Protein AF-A0A7J7ZKB4-F1 (afdb_monomer_lite)

Sequence (111 aa):
MAVAPGWLAAQACQRVLKRAFSLHKAHSIKDMENTFQLVKNIIPPLTSKKHKGQAGRIGIVGGCQEYTGAPYFAAISALKVGADLSHVFCTREAAPVIKSYSPELIVHPVL

Organism: Pipistrellus kuhlii (NCBI:txid59472)

Secondary structure (DSSP, 8-state):
-----THHHHHHHHHHHHHHHTT-----HHHHHHHHHHHHHHSPPP-TT--TTSS-EEEEE---SS--HHHHHHHHHHHHHT-SEEEEEE-TTHHHHHHHH-TTSEEEE--

Foldseek 3Di:
DDDDDPPPVVVVVVVVVCVVVVPPPPDDPVNVVVVVVVVVVVQDDDDPPDDQCPRAAEEFEEDDLVRLVVSLVVQVVCVVVPHRAGEYEYAPNSQVVSCVVDVRHHYDRDD

InterPro domains:
  IPR000631 ATP/ADP-dependent (S)-NAD(P)H-hydrate dehydratase [PF01256] (59-110)
  IPR000631 ATP/ADP-dependent (S)-NAD(P)H-hydrate dehydratase [PS51383] (35-111)
  IPR029056 Ribokinase-like [G3DSA:3.40.1190.20] (32-111)
  IPR029056 Ribokinase-like [SSF53613] (32-110)

pLDDT: mean 80.06, std 19.35, range [32.78, 96.31]

Structure (mmCIF, N/CA/C/O backbone):
data_AF-A0A7J7ZKB4-F1
#
_entry.id   AF-A0A7J7ZKB4-F1
#
loop_
_atom_site.group_PDB
_atom_site.id
_atom_site.type_symbol
_atom_site.label_atom_id
_atom_site.label_alt_id
_atom_site.label_comp_id
_atom_site.label_asym_id
_atom_site.label_entity_id
_atom_site.label_seq_id
_atom_site.pdbx_PDB_ins_code
_atom_site.Cartn_x
_atom_site.Cartn_y
_atom_site.Cartn_z
_atom_site.occupancy
_atom_site.B_iso_or_equiv
_atom_site.auth_seq_id
_atom_site.auth_comp_id
_atom_site.auth_asym_id
_atom_site.auth_atom_id
_atom_site.pdbx_PDB_model_num
ATOM 1 N N . MET A 1 1 ? 10.221 -33.675 44.203 1.00 37.66 1 MET A N 1
ATOM 2 C CA . MET A 1 1 ? 10.836 -34.325 43.026 1.00 37.66 1 MET A CA 1
ATOM 3 C C . MET A 1 1 ? 9.728 -34.847 42.124 1.00 37.66 1 MET A C 1
ATOM 5 O O . MET A 1 1 ? 9.192 -35.908 42.397 1.00 37.66 1 MET A O 1
ATOM 9 N N . ALA A 1 2 ? 9.338 -34.075 41.111 1.00 32.78 2 ALA A N 1
ATOM 10 C CA . ALA A 1 2 ? 8.485 -34.525 40.010 1.00 32.78 2 ALA A CA 1
ATOM 11 C C . ALA A 1 2 ? 8.668 -33.535 38.849 1.00 32.78 2 ALA A C 1
ATOM 13 O O . ALA A 1 2 ? 8.118 -32.440 38.880 1.00 32.78 2 ALA A O 1
ATOM 14 N N . VAL A 1 3 ? 9.496 -33.888 37.863 1.00 38.91 3 VAL A N 1
ATOM 15 C CA . VAL A 1 3 ? 9.607 -33.150 36.596 1.00 38.91 3 VAL A CA 1
ATOM 16 C C . VAL A 1 3 ? 9.138 -34.105 35.503 1.00 38.91 3 VAL A C 1
ATOM 18 O O . VAL A 1 3 ? 9.832 -35.058 35.162 1.00 38.91 3 VAL A O 1
ATOM 21 N N . ALA A 1 4 ? 7.914 -33.882 35.027 1.00 48.12 4 ALA A N 1
ATOM 22 C CA . ALA A 1 4 ? 7.291 -34.568 33.894 1.00 48.12 4 ALA A CA 1
ATOM 23 C C . ALA A 1 4 ? 7.376 -33.662 32.630 1.00 48.12 4 ALA A C 1
ATOM 25 O O . ALA A 1 4 ? 7.913 -32.557 32.708 1.00 48.12 4 ALA A O 1
ATOM 26 N N . PRO A 1 5 ? 6.957 -34.097 31.429 1.00 49.56 5 PRO A N 1
ATOM 27 C CA . PRO A 1 5 ? 7.867 -34.492 30.360 1.00 49.56 5 PRO A CA 1
ATOM 28 C C . PRO A 1 5 ? 7.753 -33.560 29.135 1.00 49.56 5 PRO A C 1
ATOM 30 O O . PRO A 1 5 ? 6.830 -33.672 28.334 1.00 49.56 5 PRO A O 1
ATOM 33 N N . GLY A 1 6 ? 8.723 -32.661 28.944 1.00 45.50 6 GLY A N 1
ATOM 34 C CA . GLY A 1 6 ? 8.738 -31.685 27.837 1.00 45.50 6 GLY A CA 1
ATOM 35 C C . GLY A 1 6 ? 9.209 -32.205 26.466 1.00 45.50 6 GLY A C 1
ATOM 36 O O . GLY A 1 6 ? 9.326 -31.425 25.526 1.00 45.50 6 GLY A O 1
ATOM 37 N N . TRP A 1 7 ? 9.504 -33.501 26.320 1.00 44.38 7 TRP A N 1
ATOM 38 C CA . TRP A 1 7 ? 10.255 -34.019 25.161 1.00 44.38 7 TRP A CA 1
ATOM 39 C C . TRP A 1 7 ? 9.399 -34.506 23.977 1.00 44.38 7 TRP A C 1
ATOM 41 O O . TRP A 1 7 ? 9.919 -34.638 22.871 1.00 44.38 7 TRP A O 1
ATOM 51 N N . LEU A 1 8 ? 8.087 -34.713 24.151 1.00 46.22 8 LEU A N 1
ATOM 52 C CA . LEU A 1 8 ? 7.203 -35.188 23.069 1.00 46.22 8 LEU A CA 1
ATOM 53 C C . LEU A 1 8 ? 6.701 -34.061 22.144 1.00 46.22 8 LEU A C 1
ATOM 55 O O . LEU A 1 8 ? 6.550 -34.274 20.941 1.00 46.22 8 LEU A O 1
ATOM 59 N N . ALA A 1 9 ? 6.516 -32.840 22.657 1.00 48.91 9 ALA A N 1
ATOM 60 C CA . ALA A 1 9 ? 6.073 -31.699 21.846 1.00 48.91 9 ALA A CA 1
ATOM 61 C C . ALA A 1 9 ? 7.158 -31.208 20.862 1.00 48.91 9 ALA A C 1
ATOM 63 O O . ALA A 1 9 ? 6.851 -30.753 19.757 1.00 48.91 9 ALA A O 1
ATOM 64 N N . ALA A 1 10 ? 8.437 -31.370 21.216 1.00 50.28 10 ALA A N 1
ATOM 65 C CA . ALA A 1 10 ? 9.563 -30.970 20.371 1.00 50.28 10 ALA A CA 1
ATOM 66 C C . ALA A 1 10 ? 9.686 -31.826 19.092 1.00 50.28 10 ALA A C 1
ATOM 68 O O . ALA A 1 10 ? 10.043 -31.315 18.027 1.00 50.28 10 ALA A O 1
ATOM 69 N N . GLN A 1 11 ? 9.329 -33.114 19.159 1.00 50.81 11 GLN A N 1
ATOM 70 C CA . GLN A 1 11 ? 9.404 -34.028 18.012 1.00 50.81 11 GLN A CA 1
ATOM 71 C C . GLN A 1 11 ? 8.299 -33.793 16.969 1.00 50.81 11 GLN A C 1
ATOM 73 O O . GLN A 1 11 ? 8.539 -33.977 15.772 1.00 50.81 11 GLN A O 1
ATOM 78 N N . ALA A 1 12 ? 7.111 -33.340 17.385 1.00 49.62 12 ALA A N 1
ATOM 79 C CA . ALA A 1 12 ? 6.042 -32.962 16.457 1.00 49.62 12 ALA A CA 1
ATOM 80 C C . ALA A 1 12 ? 6.403 -31.688 15.669 1.00 49.62 12 ALA A C 1
ATOM 82 O O . ALA A 1 12 ? 6.215 -31.635 14.451 1.00 49.62 12 ALA A O 1
ATOM 83 N N . CYS A 1 13 ? 7.024 -30.708 16.339 1.00 45.44 13 CYS A N 1
ATOM 84 C CA . CYS A 1 13 ? 7.497 -29.469 15.718 1.00 45.44 13 CYS A CA 1
ATOM 85 C C . CYS A 1 13 ? 8.549 -29.738 14.627 1.00 45.44 13 CYS A C 1
ATOM 87 O O . CYS A 1 13 ? 8.441 -29.219 13.516 1.00 45.44 13 CYS A O 1
ATOM 89 N N . GLN A 1 14 ? 9.499 -30.650 14.871 1.00 47.62 14 GLN A N 1
ATOM 90 C CA . GLN A 1 14 ? 10.517 -31.012 13.874 1.00 47.62 14 GLN A CA 1
ATOM 91 C C . GLN A 1 14 ? 9.937 -31.617 12.585 1.00 47.62 14 GLN A C 1
ATOM 93 O O . GLN A 1 14 ? 10.512 -31.433 11.511 1.00 47.62 14 GLN A O 1
ATOM 98 N N . ARG A 1 15 ? 8.805 -32.331 12.651 1.00 44.97 15 ARG A N 1
ATOM 99 C CA . ARG A 1 15 ? 8.201 -32.982 11.475 1.00 44.97 15 ARG A CA 1
ATOM 100 C C . ARG A 1 15 ? 7.451 -31.982 10.582 1.00 44.97 15 ARG A C 1
ATOM 102 O O . ARG A 1 15 ? 7.481 -32.122 9.360 1.00 44.97 15 ARG A O 1
ATOM 109 N N . VAL A 1 16 ? 6.853 -30.946 11.177 1.00 54.72 16 VAL A N 1
ATOM 110 C CA . VAL A 1 16 ? 6.232 -29.818 10.456 1.00 54.72 16 VAL A CA 1
ATOM 111 C C . VAL A 1 16 ? 7.302 -28.892 9.872 1.00 54.72 16 VAL A C 1
ATOM 113 O O . VAL A 1 16 ? 7.227 -28.544 8.693 1.00 54.72 16 VAL A O 1
ATOM 116 N N . LEU A 1 17 ? 8.357 -28.587 10.640 1.00 52.41 17 LEU A N 1
ATOM 117 C CA . LEU A 1 17 ? 9.467 -27.749 10.171 1.00 52.41 17 LEU A CA 1
ATOM 118 C C . LEU A 1 17 ? 10.187 -28.371 8.964 1.00 52.41 17 LEU A C 1
ATOM 120 O O . LEU A 1 17 ? 10.507 -27.674 8.004 1.00 52.41 17 LEU A O 1
ATOM 124 N N . LYS A 1 18 ? 10.389 -29.698 8.969 1.00 43.75 18 LYS A N 1
ATOM 125 C CA . LYS A 1 18 ? 11.002 -30.416 7.839 1.00 43.75 18 LYS A CA 1
ATOM 126 C C . LYS A 1 18 ? 10.136 -30.407 6.577 1.00 43.75 18 LYS A C 1
ATOM 128 O O . LYS A 1 18 ? 10.693 -30.383 5.486 1.00 43.75 18 LYS A O 1
ATOM 133 N N . ARG A 1 19 ? 8.800 -30.380 6.692 1.00 46.69 19 ARG A N 1
ATOM 134 C CA . ARG A 1 19 ? 7.910 -30.206 5.526 1.00 46.69 19 ARG A CA 1
ATOM 135 C C . ARG A 1 19 ? 7.980 -28.788 4.955 1.00 46.69 19 ARG A C 1
ATOM 137 O O . ARG A 1 19 ? 7.987 -28.654 3.738 1.00 46.69 19 ARG A O 1
ATOM 144 N N . ALA A 1 20 ? 8.105 -27.765 5.802 1.00 49.50 20 ALA A N 1
ATOM 145 C CA . ALA A 1 20 ? 8.299 -26.385 5.347 1.00 49.50 20 ALA A CA 1
ATOM 146 C C . ALA A 1 20 ? 9.668 -26.177 4.663 1.00 49.50 20 ALA A C 1
ATOM 148 O O . ALA A 1 20 ? 9.756 -25.474 3.662 1.00 49.50 20 ALA A O 1
ATOM 149 N N . PHE A 1 21 ? 10.725 -26.838 5.150 1.00 45.72 21 PHE A N 1
ATOM 150 C CA . PHE A 1 21 ? 12.082 -26.737 4.588 1.00 45.72 21 PHE A CA 1
ATOM 151 C C . PHE A 1 21 ? 12.390 -27.708 3.434 1.00 45.72 21 PHE A C 1
ATOM 153 O O . PHE A 1 21 ? 13.410 -27.544 2.765 1.00 45.72 21 PHE A O 1
ATOM 160 N N . SER A 1 22 ? 11.525 -28.689 3.144 1.00 44.06 22 SER A N 1
ATOM 161 C CA . SER A 1 22 ? 11.725 -29.655 2.044 1.00 44.06 22 SER A CA 1
ATOM 162 C C . SER A 1 22 ? 11.690 -29.021 0.641 1.00 44.06 22 SER A C 1
ATOM 164 O O . SER A 1 22 ? 11.918 -29.717 -0.347 1.00 44.06 22 SER A O 1
ATOM 166 N N . LEU A 1 23 ? 11.414 -27.719 0.541 1.00 48.47 23 LEU A N 1
ATOM 167 C CA . LEU A 1 23 ? 11.426 -26.946 -0.701 1.00 48.47 23 LEU A CA 1
ATOM 168 C C . LEU A 1 23 ? 12.789 -26.323 -1.042 1.00 48.47 23 LEU A C 1
ATOM 170 O O . LEU A 1 23 ? 12.926 -25.737 -2.112 1.00 48.47 23 LEU A O 1
ATOM 174 N N . HIS A 1 24 ? 13.817 -26.472 -0.200 1.00 48.84 24 HIS A N 1
ATOM 175 C CA . HIS A 1 24 ? 15.167 -26.032 -0.555 1.00 48.84 24 HIS A CA 1
ATOM 176 C C . HIS A 1 24 ? 15.867 -27.065 -1.452 1.00 48.84 24 HIS A C 1
ATOM 178 O O . HIS A 1 24 ? 16.808 -27.752 -1.057 1.00 48.84 24 HIS A O 1
ATOM 184 N N . LYS A 1 25 ? 15.434 -27.144 -2.715 1.00 54.72 25 LYS A N 1
ATOM 185 C CA . LYS A 1 25 ? 16.362 -27.518 -3.786 1.00 54.72 25 LYS A CA 1
ATOM 186 C C . LYS A 1 25 ? 17.377 -26.376 -3.852 1.00 54.72 25 LYS A C 1
ATOM 188 O O . LYS A 1 25 ? 16.977 -25.221 -3.983 1.00 54.72 25 LYS A O 1
ATOM 193 N N . ALA A 1 26 ? 18.666 -26.664 -3.681 1.00 55.69 26 ALA A N 1
ATOM 194 C CA . ALA A 1 26 ? 19.716 -25.665 -3.860 1.00 55.69 26 ALA A CA 1
ATOM 195 C C . ALA A 1 26 ? 19.635 -25.156 -5.307 1.00 55.69 26 ALA A C 1
ATOM 197 O O . ALA A 1 26 ? 20.044 -25.851 -6.236 1.00 55.69 26 ALA A O 1
ATOM 198 N N . HIS A 1 27 ? 18.994 -24.002 -5.502 1.00 58.91 27 HIS A N 1
ATOM 199 C CA . HIS A 1 27 ? 18.833 -23.387 -6.813 1.00 58.91 27 HIS A CA 1
ATOM 200 C C . HIS A 1 27 ? 20.226 -23.101 -7.375 1.00 58.91 27 HIS A C 1
ATOM 202 O O . HIS A 1 27 ? 21.058 -22.481 -6.707 1.00 58.91 27 HIS A O 1
ATOM 208 N N . SER A 1 28 ? 20.493 -23.597 -8.583 1.00 66.81 28 SER A N 1
ATOM 209 C CA . SER A 1 28 ? 21.762 -23.367 -9.263 1.00 66.81 28 SER A CA 1
ATOM 210 C C . SER A 1 28 ? 21.918 -21.866 -9.508 1.00 66.81 28 SER A C 1
ATOM 212 O O . SER A 1 28 ? 20.942 -21.190 -9.825 1.00 66.81 28 SER A O 1
ATOM 214 N N . ILE A 1 29 ? 23.134 -21.323 -9.401 1.00 68.25 29 ILE A N 1
ATOM 215 C CA . ILE A 1 29 ? 23.418 -19.889 -9.629 1.00 68.25 29 ILE A CA 1
ATOM 216 C C . ILE A 1 29 ? 22.856 -19.415 -10.987 1.00 68.25 29 ILE A C 1
ATOM 218 O O . ILE A 1 29 ? 22.371 -18.292 -11.107 1.00 68.25 29 ILE A O 1
ATOM 222 N N . LYS A 1 30 ? 22.828 -20.305 -11.991 1.00 72.38 30 LYS A N 1
ATOM 223 C CA . LYS A 1 30 ? 22.239 -20.046 -13.317 1.00 72.38 30 LYS A CA 1
ATOM 224 C C . LYS A 1 30 ? 20.723 -19.803 -13.275 1.00 72.38 30 LYS A C 1
ATOM 226 O O . LYS A 1 30 ? 20.218 -18.993 -14.046 1.00 72.38 30 LYS A O 1
ATOM 231 N N . ASP A 1 31 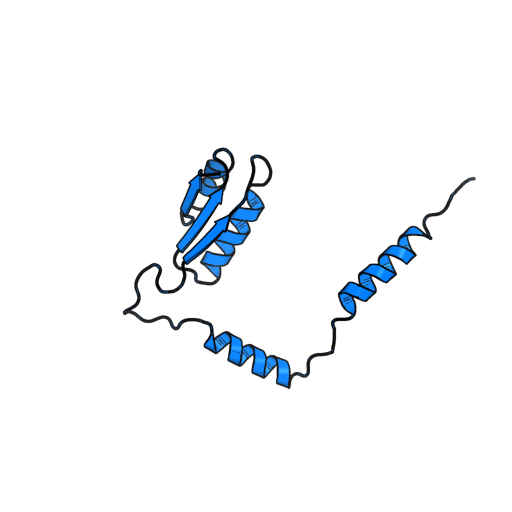? 20.004 -20.463 -12.370 1.00 76.38 31 ASP A N 1
ATOM 232 C CA . ASP A 1 31 ? 18.557 -20.286 -12.209 1.00 76.38 31 ASP A CA 1
ATOM 233 C C . ASP A 1 31 ? 18.234 -18.933 -11.563 1.00 76.38 31 ASP A C 1
ATOM 235 O O . ASP A 1 31 ? 17.233 -18.300 -11.907 1.00 76.38 31 ASP A O 1
ATOM 239 N N . MET A 1 32 ? 19.095 -18.461 -10.653 1.00 73.62 32 MET A N 1
ATOM 240 C CA . MET A 1 32 ? 18.956 -17.136 -10.041 1.00 73.62 32 MET A CA 1
ATOM 241 C C . MET A 1 32 ? 19.125 -16.011 -11.068 1.00 73.62 32 MET A C 1
ATOM 243 O O . MET A 1 32 ? 18.302 -15.098 -11.092 1.00 73.62 32 MET A O 1
ATOM 247 N N . GLU A 1 33 ? 20.121 -16.103 -11.954 1.00 82.56 33 GLU A N 1
ATOM 248 C CA . GLU A 1 33 ? 20.334 -15.101 -13.009 1.00 82.56 33 GLU A CA 1
ATOM 249 C C . GLU A 1 33 ? 19.133 -15.037 -13.967 1.00 82.56 33 GLU A C 1
ATOM 251 O O . GLU A 1 33 ? 18.611 -13.959 -14.251 1.00 82.56 33 GLU A O 1
ATOM 256 N N . ASN A 1 34 ? 18.613 -16.197 -14.385 1.00 85.31 34 ASN A N 1
ATOM 257 C CA . ASN A 1 34 ? 17.419 -16.267 -15.229 1.00 85.31 34 ASN A CA 1
ATOM 258 C C . ASN A 1 34 ? 16.192 -15.652 -14.539 1.00 85.31 34 ASN A C 1
ATOM 260 O O . ASN A 1 34 ? 15.445 -14.894 -15.157 1.00 85.31 34 ASN A O 1
ATOM 264 N N . THR A 1 35 ? 16.005 -15.923 -13.245 1.00 88.44 35 THR A N 1
ATOM 265 C CA . THR A 1 35 ? 14.897 -15.353 -12.462 1.00 88.44 35 THR A CA 1
ATOM 266 C C . THR A 1 35 ? 15.012 -13.831 -12.370 1.00 88.44 35 THR A C 1
ATOM 268 O O . THR A 1 35 ? 14.021 -13.121 -12.533 1.00 88.44 35 THR A O 1
ATOM 271 N N . PHE A 1 36 ? 16.223 -13.308 -12.176 1.00 87.50 36 PHE A N 1
ATOM 272 C CA . PHE A 1 36 ? 16.466 -11.869 -12.113 1.00 87.50 36 PHE A CA 1
ATOM 273 C C . PHE A 1 36 ? 16.150 -11.162 -13.438 1.00 87.50 36 PHE A C 1
ATOM 275 O O . PHE A 1 36 ? 15.539 -10.090 -13.436 1.00 87.50 36 PHE A O 1
ATOM 282 N N . GLN A 1 37 ? 16.495 -11.776 -14.573 1.00 88.12 37 GLN A N 1
ATOM 283 C CA . GLN A 1 37 ? 16.136 -11.251 -15.895 1.00 88.12 37 GLN A CA 1
ATOM 284 C C . GLN A 1 37 ? 14.618 -11.247 -16.122 1.00 88.12 37 GLN A C 1
ATOM 286 O O . GLN A 1 37 ? 14.076 -10.275 -16.645 1.00 88.12 37 GLN A O 1
ATOM 291 N N . LEU A 1 38 ? 13.908 -12.286 -15.666 1.00 89.81 38 LEU A N 1
ATOM 292 C CA . LEU A 1 38 ? 12.444 -12.320 -15.734 1.00 89.81 38 LEU A CA 1
ATOM 293 C C . LEU A 1 38 ? 11.811 -11.185 -14.920 1.00 89.81 38 LEU A C 1
ATOM 295 O O . LEU A 1 38 ? 10.925 -10.499 -15.424 1.00 89.81 38 LEU A O 1
ATOM 299 N N . VAL A 1 39 ? 12.295 -10.938 -13.698 1.00 89.44 39 VAL A N 1
ATOM 300 C CA . VAL A 1 39 ? 11.785 -9.848 -12.847 1.00 89.44 39 VAL A CA 1
ATOM 301 C C . VAL A 1 39 ? 12.004 -8.482 -13.501 1.00 89.44 39 VAL A C 1
ATOM 303 O O . VAL A 1 39 ? 11.083 -7.667 -13.522 1.00 89.44 39 VAL A O 1
ATOM 306 N N . LYS A 1 40 ? 13.177 -8.237 -14.098 1.00 88.56 40 LYS A N 1
ATOM 307 C CA . LYS A 1 40 ? 13.454 -6.982 -14.822 1.00 88.56 40 LYS A CA 1
ATOM 308 C C . LYS A 1 40 ? 12.468 -6.718 -15.956 1.00 88.56 40 LYS A C 1
ATOM 310 O O . LYS A 1 40 ? 12.094 -5.570 -16.164 1.00 88.56 40 LYS A O 1
ATOM 315 N N . ASN A 1 41 ? 12.028 -7.766 -16.648 1.00 88.81 41 ASN A N 1
ATOM 316 C CA . ASN A 1 41 ? 11.074 -7.641 -17.749 1.00 88.81 41 ASN A CA 1
ATOM 317 C C . ASN A 1 41 ? 9.640 -7.345 -17.275 1.00 88.81 41 ASN A C 1
ATOM 319 O O . ASN A 1 41 ? 8.837 -6.841 -18.057 1.00 88.81 41 ASN A O 1
ATOM 323 N N . ILE A 1 42 ? 9.311 -7.646 -16.014 1.00 89.44 42 ILE A N 1
ATOM 324 C CA . ILE A 1 42 ? 7.988 -7.384 -15.423 1.00 89.44 42 ILE A CA 1
ATOM 325 C C . ILE A 1 42 ? 7.867 -5.925 -14.955 1.00 89.44 42 ILE A C 1
ATOM 327 O O . ILE A 1 42 ? 6.777 -5.353 -14.992 1.00 89.44 42 ILE A O 1
ATOM 331 N N . ILE A 1 43 ? 8.969 -5.314 -14.509 1.00 89.00 43 ILE A N 1
ATOM 332 C CA . ILE A 1 43 ? 8.958 -3.955 -13.956 1.00 89.00 43 ILE A CA 1
ATOM 333 C C . ILE A 1 43 ? 8.714 -2.940 -15.087 1.00 89.00 43 ILE A C 1
ATOM 335 O O . ILE A 1 43 ? 9.495 -2.877 -16.040 1.00 89.00 43 ILE A O 1
ATOM 339 N N . PRO A 1 44 ? 7.660 -2.106 -15.004 1.00 86.94 44 PRO A N 1
ATOM 340 C CA . PRO A 1 44 ? 7.369 -1.137 -16.049 1.00 86.94 44 PRO A CA 1
ATOM 341 C C . PRO A 1 44 ? 8.465 -0.059 -16.112 1.00 86.94 44 PRO A C 1
ATOM 343 O O . PRO A 1 44 ? 8.828 0.507 -15.080 1.00 86.94 44 PRO A O 1
ATOM 346 N N . PRO A 1 45 ? 8.956 0.312 -17.310 1.00 87.00 45 PRO A N 1
ATOM 347 C CA . PRO A 1 45 ? 9.944 1.376 -17.431 1.00 87.00 45 PRO A CA 1
ATOM 348 C C . PRO A 1 45 ? 9.322 2.733 -17.083 1.00 87.00 45 PRO A C 1
ATOM 350 O O . PRO A 1 45 ? 8.182 3.029 -17.475 1.00 87.00 45 PRO A O 1
ATOM 353 N N . LEU A 1 46 ? 10.089 3.568 -16.382 1.00 84.38 46 LEU A N 1
ATOM 354 C CA . LEU A 1 46 ? 9.737 4.956 -16.093 1.00 84.38 46 LEU A CA 1
ATOM 355 C C . LEU A 1 46 ? 9.928 5.793 -17.364 1.00 84.38 46 LEU A C 1
ATOM 357 O O . LEU A 1 46 ? 10.995 5.801 -17.972 1.00 84.38 46 LEU A O 1
ATOM 361 N N . THR A 1 47 ? 8.875 6.472 -17.812 1.00 87.25 47 THR A N 1
ATOM 362 C CA . THR A 1 47 ? 8.897 7.301 -19.027 1.00 87.25 47 THR A CA 1
ATOM 363 C C . THR A 1 47 ? 8.093 8.567 -18.775 1.00 87.25 47 THR A C 1
ATOM 365 O O . THR A 1 47 ? 7.015 8.498 -18.194 1.00 87.25 47 THR A O 1
ATOM 368 N N . SER A 1 48 ? 8.567 9.713 -19.267 1.00 87.06 48 SER A N 1
ATOM 369 C CA . SER A 1 48 ? 7.941 11.034 -19.070 1.00 87.06 48 SER A CA 1
ATOM 370 C C . SER A 1 48 ? 6.533 11.180 -19.661 1.00 87.06 48 SER A C 1
ATOM 372 O O . SER A 1 48 ? 5.816 12.111 -19.316 1.00 87.06 48 SER A O 1
ATOM 374 N N . LYS A 1 49 ? 6.126 10.265 -20.545 1.00 89.81 49 LYS A N 1
ATOM 375 C CA . LYS A 1 49 ? 4.787 10.232 -21.155 1.00 89.81 49 LYS A CA 1
ATOM 376 C C . LYS A 1 49 ? 3.732 9.551 -20.278 1.00 89.81 49 LYS A C 1
ATOM 378 O O . LYS A 1 49 ? 2.556 9.597 -20.622 1.00 89.81 49 LYS A O 1
ATOM 383 N N . LYS A 1 50 ? 4.143 8.851 -19.213 1.00 85.50 50 LYS A N 1
ATOM 384 C CA . LYS A 1 50 ? 3.217 8.130 -18.336 1.00 85.50 50 LYS A CA 1
ATOM 385 C C . LYS A 1 50 ? 2.670 9.055 -17.252 1.00 85.50 50 LYS A C 1
ATOM 387 O O . LYS A 1 50 ? 3.392 9.890 -16.716 1.00 85.50 50 LYS A O 1
ATOM 392 N N . HIS A 1 51 ? 1.398 8.874 -16.918 1.00 87.38 51 HIS A N 1
ATOM 393 C CA . HIS A 1 51 ? 0.688 9.637 -15.891 1.00 87.38 51 HIS A CA 1
ATOM 394 C C . HIS A 1 51 ? 0.291 8.755 -14.703 1.00 87.38 51 HIS A C 1
ATOM 396 O O . HIS A 1 51 ? 0.303 7.525 -14.790 1.00 87.38 51 HIS A O 1
ATOM 402 N N . LYS A 1 52 ? -0.093 9.401 -13.594 1.00 85.62 52 LYS A N 1
ATOM 403 C CA . LYS A 1 52 ? -0.454 8.738 -12.336 1.00 85.62 52 LYS A CA 1
ATOM 404 C C . LYS A 1 52 ? -1.480 7.621 -12.562 1.00 85.62 52 LYS A C 1
ATOM 406 O O . LYS A 1 52 ? -2.536 7.832 -13.155 1.00 85.62 52 LYS A O 1
ATOM 411 N N . GLY A 1 53 ? -1.172 6.436 -12.051 1.00 85.38 53 GLY A N 1
ATOM 412 C CA . GLY A 1 53 ? -2.018 5.250 -12.118 1.00 85.38 53 GLY A CA 1
ATOM 413 C C . GLY A 1 53 ? -1.743 4.355 -13.327 1.00 85.38 53 GLY A C 1
ATOM 414 O O . GLY A 1 53 ? -2.412 3.330 -13.453 1.00 85.38 53 GLY A O 1
ATOM 415 N N . GLN A 1 54 ? -0.800 4.705 -14.206 1.00 88.25 54 GLN A N 1
ATOM 416 C CA . GLN A 1 54 ? -0.381 3.853 -15.326 1.00 88.25 54 GLN A CA 1
ATOM 417 C C . GLN A 1 54 ? 0.773 2.913 -14.962 1.00 88.25 54 GLN A C 1
ATOM 419 O O . GLN A 1 54 ? 0.933 1.886 -15.620 1.00 88.25 54 GLN A O 1
ATOM 424 N N . ALA A 1 55 ? 1.563 3.233 -13.932 1.00 85.94 55 ALA A N 1
ATOM 425 C CA . ALA A 1 55 ? 2.645 2.378 -13.443 1.00 85.94 55 ALA A CA 1
ATOM 426 C C . ALA A 1 55 ? 2.219 1.465 -12.277 1.00 85.94 55 ALA A C 1
ATOM 428 O O . ALA A 1 55 ? 2.996 0.617 -11.851 1.00 85.94 55 ALA A O 1
ATOM 429 N N . GLY A 1 56 ? 0.971 1.566 -11.806 1.00 89.88 56 GLY A N 1
ATOM 430 C CA . GLY A 1 56 ? 0.384 0.593 -10.883 1.00 89.88 56 GLY A CA 1
ATOM 431 C C . GLY A 1 56 ? -0.699 1.183 -9.987 1.00 89.88 56 GLY A C 1
ATOM 432 O O . GLY A 1 56 ? -0.522 2.248 -9.399 1.00 89.88 56 GLY A O 1
ATOM 433 N N . ARG A 1 57 ? -1.824 0.473 -9.866 1.00 94.00 57 ARG A N 1
ATOM 434 C CA . ARG A 1 57 ? -2.903 0.773 -8.913 1.00 94.00 57 ARG A CA 1
ATOM 435 C C . ARG A 1 57 ? -3.131 -0.460 -8.059 1.00 94.00 57 ARG A C 1
ATOM 437 O O . ARG A 1 57 ? -3.554 -1.486 -8.586 1.00 94.00 57 ARG A O 1
ATOM 444 N N . ILE A 1 58 ? -2.829 -0.365 -6.771 1.00 95.19 58 ILE A N 1
ATOM 445 C CA . ILE A 1 58 ? -2.898 -1.501 -5.850 1.00 95.19 58 ILE A CA 1
ATOM 446 C C . ILE A 1 58 ? -4.006 -1.246 -4.833 1.00 95.19 58 ILE A C 1
ATOM 448 O O . ILE A 1 58 ? -4.115 -0.151 -4.288 1.00 95.19 58 ILE A O 1
ATOM 452 N N . GLY A 1 59 ? -4.846 -2.257 -4.616 1.00 95.31 59 GLY A N 1
ATOM 453 C CA . GLY A 1 59 ? -5.919 -2.252 -3.627 1.00 95.31 59 GLY A CA 1
ATOM 454 C C . GLY A 1 59 ? -5.637 -3.269 -2.528 1.00 95.31 59 GLY A C 1
ATOM 455 O O . GLY A 1 59 ? -5.394 -4.437 -2.816 1.00 95.31 59 GLY A O 1
ATOM 456 N N . ILE A 1 60 ? -5.673 -2.821 -1.280 1.00 95.88 60 ILE A N 1
ATOM 457 C CA . ILE A 1 60 ? -5.484 -3.625 -0.078 1.00 95.88 60 ILE A CA 1
ATOM 458 C C . ILE A 1 60 ? -6.825 -3.653 0.637 1.00 95.88 60 ILE A C 1
ATOM 460 O O . ILE A 1 60 ? -7.406 -2.604 0.889 1.00 95.88 60 ILE A O 1
ATOM 464 N N . VAL A 1 61 ? -7.319 -4.842 0.960 1.00 95.19 61 VAL A N 1
ATOM 465 C CA . VAL A 1 61 ? -8.603 -5.023 1.640 1.00 95.19 61 VAL A CA 1
ATOM 466 C C . VAL A 1 61 ? -8.341 -5.657 2.994 1.00 95.19 61 VAL A C 1
ATOM 468 O O . VAL A 1 61 ? -7.677 -6.690 3.076 1.00 95.19 61 VAL A O 1
ATOM 471 N N . GLY A 1 62 ? -8.858 -5.040 4.048 1.00 93.12 62 GLY A N 1
ATOM 472 C CA . GLY A 1 62 ? -8.794 -5.583 5.394 1.00 93.12 62 GLY A CA 1
ATOM 473 C C . GLY A 1 62 ? -8.611 -4.510 6.455 1.00 93.12 62 GLY A C 1
ATOM 474 O O . GLY A 1 62 ? -8.790 -3.317 6.224 1.00 93.12 62 GLY A O 1
ATOM 475 N N . GLY A 1 63 ? -8.222 -4.962 7.638 1.00 90.88 63 GLY A N 1
ATOM 476 C CA . GLY A 1 63 ? -8.177 -4.133 8.830 1.00 90.88 63 GLY A CA 1
ATOM 477 C C . GLY A 1 63 ? -9.474 -4.199 9.620 1.00 90.88 63 GLY A C 1
ATOM 478 O O . GLY A 1 63 ? -10.568 -4.230 9.064 1.00 90.88 63 GLY A O 1
ATOM 479 N N . CYS A 1 64 ? -9.320 -4.220 10.935 1.00 88.56 64 CYS A N 1
ATOM 480 C CA . CYS A 1 64 ? -10.402 -4.105 11.903 1.00 88.56 64 CYS A CA 1
ATOM 481 C C . CYS A 1 64 ? -9.996 -3.084 12.974 1.00 88.56 64 CYS A C 1
ATOM 483 O O . CYS A 1 64 ? -8.904 -2.518 12.895 1.00 88.56 64 CYS A O 1
ATOM 485 N N . GLN A 1 65 ? -10.860 -2.866 13.968 1.00 88.25 65 GLN A N 1
ATOM 486 C CA . GLN A 1 65 ? -10.618 -1.945 15.083 1.00 88.25 65 GLN A CA 1
ATOM 487 C C . GLN A 1 65 ? -9.227 -2.119 15.710 1.00 88.25 65 GLN A C 1
ATOM 489 O O . GLN A 1 65 ? -8.529 -1.147 15.984 1.00 88.25 65 GLN A O 1
ATOM 494 N N . GLU A 1 66 ? -8.816 -3.373 15.886 1.00 91.25 66 GLU A N 1
ATOM 495 C CA . GLU A 1 66 ? -7.590 -3.756 16.587 1.00 91.25 66 GLU A CA 1
ATOM 496 C C . GLU A 1 66 ? -6.405 -3.954 15.627 1.00 91.25 66 GLU A C 1
ATOM 498 O O . GLU A 1 66 ? -5.263 -3.637 15.960 1.00 91.25 66 GLU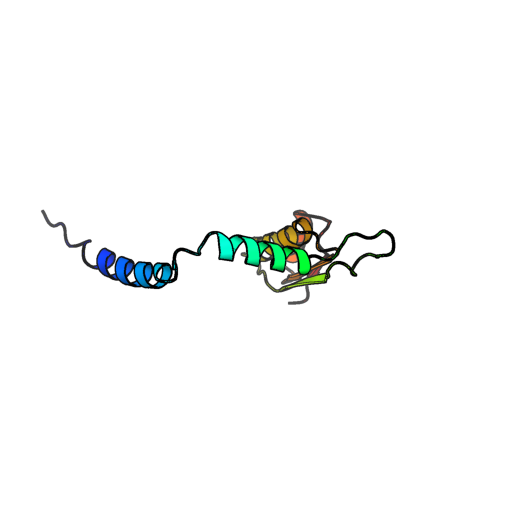 A O 1
ATOM 503 N N . TYR A 1 67 ? -6.658 -4.441 14.406 1.00 89.88 67 TYR A N 1
ATOM 504 C CA . TYR A 1 67 ? -5.620 -4.809 13.437 1.00 89.88 67 TYR A CA 1
ATOM 505 C C . TYR A 1 67 ? -5.529 -3.821 12.272 1.00 89.88 67 TYR A C 1
ATOM 507 O O . TYR A 1 67 ? -5.768 -4.158 11.113 1.00 89.88 67 TYR A O 1
ATOM 515 N N . THR A 1 68 ? -5.123 -2.590 12.569 1.00 93.50 68 THR A N 1
ATOM 516 C CA . THR A 1 68 ? -4.913 -1.525 11.570 1.00 93.50 68 THR A CA 1
ATOM 517 C C . THR A 1 68 ? -3.531 -1.566 10.906 1.00 93.50 68 THR A C 1
ATOM 519 O O . THR A 1 68 ? -3.351 -1.055 9.801 1.00 93.50 68 THR A O 1
ATOM 522 N N . GLY A 1 69 ? -2.545 -2.207 11.542 1.00 94.19 69 GLY A N 1
ATOM 523 C CA . GLY A 1 69 ? -1.160 -2.227 11.059 1.00 94.19 69 GLY A CA 1
ATOM 524 C C . GLY A 1 69 ? -0.951 -3.068 9.798 1.00 94.19 69 GLY A C 1
ATOM 525 O O . GLY A 1 69 ? -0.230 -2.656 8.892 1.00 94.19 69 GLY A O 1
ATOM 526 N N . ALA A 1 70 ? -1.604 -4.229 9.703 1.00 94.12 70 ALA A N 1
ATOM 527 C CA . ALA A 1 70 ? -1.461 -5.133 8.560 1.00 94.12 70 ALA A CA 1
ATOM 528 C C . ALA A 1 70 ? -1.815 -4.473 7.209 1.00 94.12 70 ALA A C 1
ATOM 530 O O . ALA A 1 70 ? -0.965 -4.490 6.311 1.00 94.12 70 ALA A O 1
ATOM 531 N N . PRO A 1 71 ? -3.000 -3.843 7.040 1.00 95.50 71 PRO A N 1
ATOM 532 C CA . PRO A 1 71 ? -3.321 -3.171 5.784 1.00 95.50 71 PRO A CA 1
ATOM 533 C C . PRO A 1 71 ? -2.400 -1.974 5.511 1.00 95.50 71 PRO A C 1
ATOM 535 O O . PRO A 1 71 ? -2.031 -1.755 4.359 1.00 95.50 71 PRO A O 1
ATOM 538 N N . TYR A 1 72 ? -1.961 -1.243 6.544 1.00 95.31 72 TYR A N 1
ATOM 539 C CA . TYR A 1 72 ? -1.005 -0.144 6.389 1.00 95.31 72 TYR A CA 1
ATOM 540 C C . TYR A 1 72 ? 0.341 -0.620 5.820 1.00 95.31 72 TYR A C 1
ATOM 542 O O . TYR A 1 72 ? 0.815 -0.068 4.825 1.00 95.31 72 TYR A O 1
ATOM 550 N N . PHE A 1 73 ? 0.945 -1.666 6.399 1.00 95.75 73 PHE A N 1
ATOM 551 C CA . PHE A 1 73 ? 2.250 -2.164 5.951 1.00 95.75 73 PHE A CA 1
ATOM 552 C C . PHE A 1 73 ? 2.211 -2.725 4.531 1.00 95.75 73 PHE A C 1
ATOM 554 O O . PHE A 1 73 ? 3.136 -2.480 3.754 1.00 95.75 73 PHE A O 1
ATOM 561 N N . ALA A 1 74 ? 1.135 -3.422 4.163 1.00 95.81 74 ALA A N 1
ATOM 562 C CA . ALA A 1 74 ? 0.936 -3.865 2.787 1.00 95.81 74 ALA A CA 1
ATOM 563 C C . ALA A 1 74 ? 0.846 -2.667 1.824 1.00 95.81 74 ALA A C 1
ATOM 565 O O . ALA A 1 74 ? 1.513 -2.640 0.787 1.00 95.81 74 ALA A O 1
ATOM 566 N N . ALA A 1 75 ? 0.083 -1.640 2.202 1.00 96.06 75 ALA A N 1
ATOM 567 C CA . ALA A 1 75 ? -0.177 -0.482 1.359 1.00 96.06 75 ALA A CA 1
ATOM 568 C C . ALA A 1 75 ? 1.038 0.435 1.166 1.00 96.06 75 ALA A C 1
ATOM 570 O O . ALA A 1 75 ? 1.286 0.895 0.048 1.00 96.06 75 ALA A O 1
ATOM 571 N N . ILE A 1 76 ? 1.820 0.677 2.222 1.00 96.06 76 ILE A N 1
ATOM 572 C CA . ILE A 1 76 ? 3.042 1.487 2.132 1.00 96.06 76 ILE A CA 1
ATOM 573 C C . ILE A 1 76 ? 4.161 0.739 1.406 1.00 96.06 76 ILE A C 1
ATOM 575 O O . ILE A 1 76 ? 4.938 1.354 0.681 1.00 96.06 76 ILE A O 1
ATOM 579 N N . SER A 1 77 ? 4.235 -0.587 1.558 1.00 96.00 77 SER A N 1
ATOM 580 C CA . SER A 1 77 ? 5.214 -1.403 0.831 1.00 96.00 77 SER A CA 1
ATOM 581 C C . SER A 1 77 ? 4.953 -1.349 -0.671 1.00 96.00 77 SER A C 1
ATOM 583 O O . SER A 1 77 ? 5.888 -1.164 -1.443 1.00 96.00 77 SER A O 1
ATOM 585 N N . ALA A 1 78 ? 3.682 -1.404 -1.081 1.00 94.56 78 ALA A N 1
ATOM 586 C CA . ALA A 1 78 ? 3.272 -1.199 -2.468 1.00 94.56 78 ALA A CA 1
ATOM 587 C C . ALA A 1 78 ? 3.741 0.157 -3.031 1.00 94.56 78 ALA A C 1
ATOM 589 O O . ALA A 1 78 ? 4.350 0.190 -4.101 1.00 94.56 78 ALA A O 1
ATOM 590 N N . LEU A 1 79 ? 3.527 1.261 -2.302 1.00 93.56 79 LEU A N 1
ATOM 591 C CA . LEU A 1 79 ? 4.019 2.583 -2.722 1.00 93.56 79 LEU A CA 1
ATOM 592 C C . LEU A 1 79 ? 5.548 2.624 -2.815 1.00 93.56 79 LEU A C 1
ATOM 594 O O . LEU A 1 79 ? 6.093 3.098 -3.806 1.00 93.56 79 LEU A O 1
ATOM 598 N N . LYS A 1 80 ? 6.252 2.079 -1.816 1.00 93.69 80 LYS A N 1
ATOM 599 C CA . LYS A 1 80 ? 7.725 2.064 -1.776 1.00 93.69 80 LYS A CA 1
ATOM 600 C C . LYS A 1 80 ? 8.357 1.251 -2.905 1.00 93.69 80 LYS A C 1
ATOM 602 O O . LYS A 1 80 ? 9.451 1.587 -3.342 1.00 93.69 80 LYS A O 1
ATOM 607 N N . VAL A 1 81 ? 7.686 0.198 -3.369 1.00 92.19 81 VAL A N 1
ATOM 608 C CA . VAL A 1 81 ? 8.132 -0.604 -4.521 1.00 92.19 81 VAL A CA 1
ATOM 609 C C . VA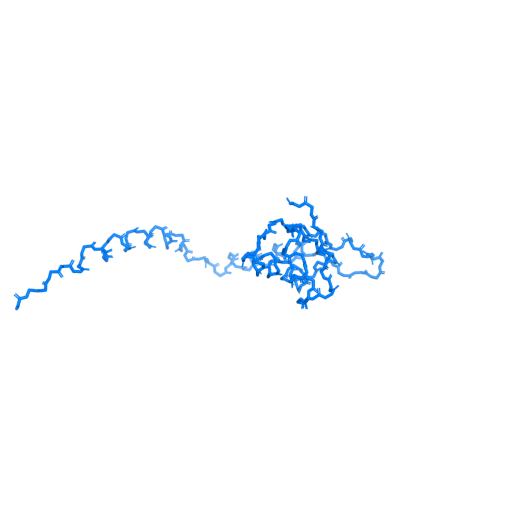L A 1 81 ? 7.944 0.149 -5.848 1.00 92.19 81 VAL A C 1
ATOM 611 O O . VAL A 1 81 ? 8.615 -0.176 -6.824 1.00 92.19 81 VAL A O 1
ATOM 614 N N . GLY A 1 82 ? 7.094 1.181 -5.883 1.00 91.19 82 GLY A N 1
ATOM 615 C CA . GLY A 1 82 ? 6.881 2.029 -7.059 1.00 91.19 82 GLY A CA 1
ATOM 616 C C . GLY A 1 82 ? 5.458 2.000 -7.616 1.00 91.19 82 GLY A C 1
ATOM 617 O O . GLY A 1 82 ? 5.265 2.334 -8.782 1.00 91.19 82 GLY A O 1
ATOM 618 N N . ALA A 1 83 ? 4.457 1.590 -6.829 1.00 93.12 83 ALA A N 1
ATOM 619 C CA . ALA A 1 83 ? 3.062 1.765 -7.227 1.00 93.12 83 ALA A CA 1
ATOM 620 C C . ALA A 1 83 ? 2.678 3.255 -7.221 1.00 93.12 83 ALA A C 1
ATOM 622 O O . ALA A 1 83 ? 2.990 3.971 -6.273 1.00 93.12 83 ALA A O 1
ATOM 623 N N . ASP A 1 84 ? 1.936 3.709 -8.235 1.00 92.94 84 ASP A N 1
ATOM 624 C CA . ASP A 1 84 ? 1.495 5.111 -8.324 1.00 92.94 84 ASP A CA 1
ATOM 625 C C . ASP A 1 84 ? 0.384 5.445 -7.322 1.00 92.94 84 ASP A C 1
ATOM 627 O O . ASP A 1 84 ? 0.259 6.578 -6.852 1.00 92.94 84 ASP A O 1
ATOM 631 N N . LEU A 1 85 ? -0.504 4.476 -7.084 1.00 94.19 85 LEU A N 1
ATOM 632 C CA . LEU A 1 85 ? -1.688 4.625 -6.247 1.00 94.19 85 LEU A CA 1
ATOM 633 C C . LEU A 1 85 ? -1.862 3.386 -5.376 1.00 94.19 85 LEU A C 1
ATOM 635 O O . LEU A 1 85 ? -1.890 2.259 -5.879 1.00 94.19 85 LEU A O 1
ATOM 639 N N . SER A 1 86 ? -2.040 3.616 -4.078 1.00 96.06 86 SER A N 1
ATOM 640 C CA . SER A 1 86 ? -2.309 2.580 -3.086 1.00 96.06 86 SER A CA 1
ATOM 641 C C . SER A 1 86 ? -3.619 2.893 -2.375 1.00 96.06 86 SER A C 1
ATOM 643 O O . SER A 1 86 ? -3.756 3.919 -1.702 1.00 96.06 86 SER A O 1
ATOM 645 N N . HIS A 1 87 ? -4.600 2.024 -2.591 1.00 95.81 87 HIS A N 1
ATOM 646 C CA . HIS A 1 87 ? -5.938 2.117 -2.034 1.00 95.81 87 HIS A CA 1
ATOM 647 C C . HIS A 1 87 ? -6.087 1.118 -0.897 1.00 95.81 87 HIS A C 1
ATOM 649 O O . HIS A 1 87 ? -5.820 -0.065 -1.080 1.00 95.81 87 HIS A O 1
ATOM 655 N N . VAL A 1 88 ? -6.558 1.573 0.258 1.00 96.31 88 VAL A N 1
ATOM 656 C CA . VAL A 1 88 ? -6.830 0.713 1.410 1.00 96.31 88 VAL A CA 1
ATOM 657 C C . VAL A 1 88 ? -8.319 0.727 1.691 1.00 96.31 88 VAL A C 1
ATOM 659 O O . VAL A 1 88 ? -8.875 1.766 2.027 1.00 96.31 88 VAL A O 1
ATOM 662 N N . PHE A 1 89 ? -8.959 -0.423 1.559 1.00 95.94 89 PHE A N 1
ATOM 663 C CA . PHE A 1 89 ? -10.345 -0.650 1.929 1.00 95.94 89 PHE A CA 1
ATOM 664 C C . PHE A 1 89 ? -10.364 -1.262 3.324 1.00 95.94 89 PHE A C 1
ATOM 666 O O . PHE A 1 89 ? -9.922 -2.397 3.507 1.00 95.94 89 PHE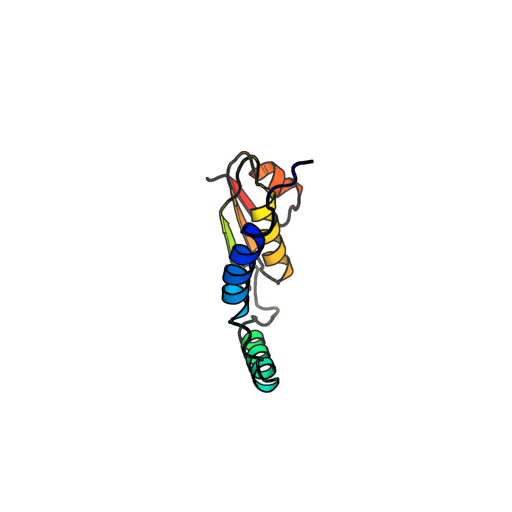 A O 1
ATOM 673 N N . CYS A 1 90 ? -10.839 -0.498 4.302 1.00 94.62 90 CYS A N 1
ATOM 674 C CA . CYS A 1 90 ? -10.873 -0.904 5.703 1.00 94.62 90 CYS A CA 1
ATOM 675 C C . CYS A 1 90 ? -12.218 -0.562 6.345 1.00 94.62 90 CYS A C 1
ATOM 677 O O . CYS A 1 90 ? -13.043 0.140 5.754 1.00 94.62 90 CYS A O 1
ATOM 679 N N . THR A 1 91 ? -12.423 -1.030 7.576 1.00 94.06 91 THR A N 1
ATOM 680 C CA . THR A 1 91 ? -13.571 -0.608 8.383 1.00 94.06 91 THR A CA 1
ATOM 681 C C . THR A 1 91 ? -13.456 0.866 8.780 1.00 94.06 91 THR A C 1
ATOM 683 O O . THR A 1 91 ? -12.362 1.450 8.804 1.00 94.06 91 THR A O 1
ATOM 686 N N . ARG A 1 92 ? -14.592 1.494 9.110 1.00 93.62 92 ARG A N 1
ATOM 687 C CA . ARG A 1 92 ? -14.655 2.916 9.513 1.00 93.62 92 ARG A CA 1
ATOM 688 C C . ARG A 1 92 ? -13.741 3.259 10.689 1.00 93.62 92 ARG A C 1
ATOM 690 O O . ARG A 1 92 ? -13.159 4.337 10.705 1.00 93.62 92 ARG A O 1
ATOM 697 N N . GLU A 1 93 ? -13.598 2.341 11.636 1.00 92.62 93 GLU A N 1
ATOM 698 C CA . GLU A 1 93 ? -12.807 2.528 12.856 1.00 92.62 93 GLU A CA 1
ATOM 699 C C . GLU A 1 93 ? -11.297 2.496 12.588 1.00 92.62 93 GLU A C 1
ATOM 701 O O . GLU A 1 93 ? -10.538 3.249 13.195 1.00 92.62 93 GLU A O 1
ATOM 706 N N . ALA A 1 94 ? -10.859 1.680 11.625 1.00 93.19 94 ALA A N 1
ATOM 707 C CA . ALA A 1 94 ? -9.455 1.566 11.238 1.00 93.19 94 ALA A CA 1
ATOM 708 C C . ALA A 1 94 ? -8.979 2.730 10.349 1.00 93.19 94 ALA A C 1
ATOM 710 O O . ALA A 1 94 ? -7.799 3.089 10.353 1.00 93.19 94 ALA A O 1
ATOM 711 N N . ALA A 1 95 ? -9.893 3.340 9.590 1.00 93.69 95 ALA A N 1
ATOM 712 C CA . ALA A 1 95 ? -9.577 4.395 8.634 1.00 93.69 95 ALA A CA 1
ATOM 713 C C . ALA A 1 95 ? -8.828 5.612 9.217 1.00 93.69 95 ALA A C 1
ATOM 715 O O . ALA A 1 95 ? -7.836 6.013 8.606 1.00 93.69 95 ALA A O 1
ATOM 716 N N . PRO A 1 96 ? -9.236 6.222 10.351 1.00 94.38 96 PRO A N 1
ATOM 717 C CA . PRO A 1 96 ? -8.515 7.365 10.914 1.00 94.38 96 PRO A CA 1
ATOM 718 C C . PRO A 1 96 ? -7.089 7.010 11.348 1.00 94.38 96 PRO A C 1
ATOM 720 O O . PRO A 1 96 ? -6.184 7.818 11.159 1.00 94.38 96 PRO A O 1
ATOM 723 N N . VAL A 1 97 ? -6.872 5.795 11.862 1.00 94.44 97 VAL A N 1
ATOM 724 C CA . VAL A 1 97 ? -5.547 5.317 12.287 1.00 94.44 97 VAL A CA 1
ATOM 725 C C . VAL A 1 97 ? -4.628 5.112 11.084 1.00 94.44 97 VAL A C 1
ATOM 727 O O . VAL A 1 97 ? -3.490 5.560 11.081 1.00 94.44 97 VAL A O 1
ATOM 730 N N . ILE A 1 98 ? -5.120 4.483 10.015 1.00 94.06 98 ILE A N 1
ATOM 731 C CA . ILE A 1 98 ? -4.298 4.245 8.819 1.00 94.06 98 ILE A CA 1
ATOM 732 C C . ILE A 1 98 ? -3.968 5.571 8.114 1.00 94.06 98 ILE A C 1
ATOM 734 O O . ILE A 1 98 ? -2.837 5.764 7.666 1.00 94.06 98 ILE A O 1
ATOM 738 N N . LYS A 1 99 ? -4.927 6.507 8.056 1.00 93.88 99 LYS A N 1
ATOM 739 C CA . LYS A 1 99 ? -4.721 7.851 7.487 1.00 93.88 99 LYS A CA 1
ATOM 740 C C . LYS A 1 99 ? -3.723 8.688 8.290 1.00 93.88 99 LYS A C 1
ATOM 742 O O . LYS A 1 99 ? -3.025 9.503 7.695 1.00 93.88 99 LYS A O 1
ATOM 747 N N . SER A 1 100 ? -3.644 8.504 9.612 1.00 94.94 100 SER A N 1
ATOM 748 C CA . SER A 1 100 ? -2.700 9.255 10.449 1.00 94.94 100 SER A CA 1
ATOM 749 C C . SER A 1 100 ? -1.251 8.797 10.274 1.00 94.94 100 SER A C 1
ATOM 751 O O . SER A 1 100 ? -0.341 9.592 10.494 1.00 94.94 100 SER A O 1
ATOM 753 N N . TYR A 1 101 ? -1.018 7.557 9.827 1.00 93.62 101 TYR A N 1
ATOM 754 C CA . TYR A 1 101 ? 0.335 7.070 9.555 1.00 93.62 101 TYR A CA 1
ATOM 755 C C . TYR A 1 101 ? 0.956 7.663 8.286 1.00 93.62 101 TYR A C 1
ATOM 757 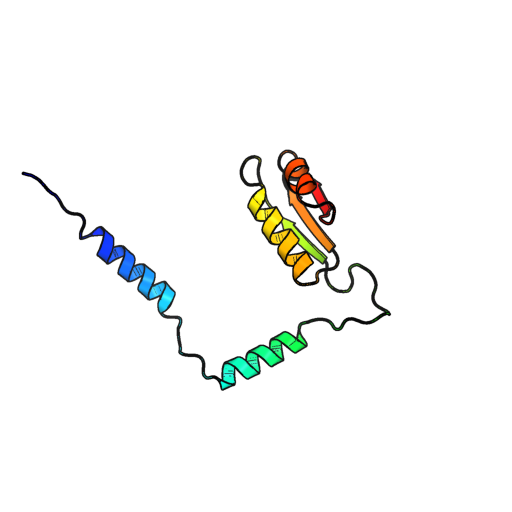O O . TYR A 1 101 ? 2.157 7.934 8.272 1.00 93.62 101 TYR A O 1
ATOM 765 N N . SER A 1 102 ? 0.182 7.843 7.209 1.00 92.88 102 SER A N 1
ATOM 766 C CA . SER A 1 102 ? 0.699 8.421 5.963 1.00 92.88 102 SER A CA 1
ATOM 767 C C . SER A 1 102 ? -0.402 9.073 5.115 1.00 92.88 102 SER A C 1
ATOM 769 O O . SER A 1 102 ? -1.374 8.394 4.771 1.00 92.88 102 SER A O 1
ATOM 771 N N . PRO A 1 103 ? -0.231 10.344 4.695 1.00 92.19 103 PRO A N 1
ATOM 772 C CA . PRO A 1 103 ? -1.184 11.033 3.821 1.00 92.19 103 PRO A CA 1
ATOM 773 C C . PRO A 1 103 ? -1.119 10.570 2.354 1.00 92.19 103 PRO A C 1
ATOM 775 O O . PRO A 1 103 ? -1.992 10.925 1.568 1.00 92.19 103 PRO A O 1
ATOM 778 N N . GLU A 1 104 ? -0.114 9.771 1.976 1.00 93.00 104 GLU A N 1
ATOM 779 C CA . GLU A 1 104 ? 0.045 9.240 0.612 1.00 93.00 104 GLU A CA 1
ATOM 780 C C . GLU A 1 104 ? -0.969 8.127 0.288 1.00 93.00 104 GLU A C 1
ATOM 782 O O . GLU A 1 104 ? -1.250 7.836 -0.878 1.00 93.00 104 GLU A O 1
ATOM 787 N N . LEU A 1 105 ? -1.515 7.476 1.321 1.00 94.62 105 LEU A N 1
ATOM 788 C CA . LEU A 1 105 ? -2.434 6.349 1.184 1.00 94.62 105 LEU A CA 1
ATOM 789 C C . LEU A 1 105 ? -3.874 6.821 0.971 1.00 94.62 105 LEU A C 1
ATOM 791 O O . LEU A 1 105 ? -4.398 7.655 1.710 1.00 94.62 105 LEU A O 1
ATOM 795 N N . ILE A 1 106 ? -4.565 6.208 0.010 1.00 95.56 106 ILE A N 1
ATOM 796 C CA . ILE A 1 106 ? -5.975 6.500 -0.257 1.00 95.56 106 ILE A CA 1
ATOM 797 C C . ILE A 1 106 ? -6.834 5.502 0.516 1.00 95.56 106 ILE A C 1
ATOM 799 O O . ILE A 1 106 ? -7.040 4.371 0.080 1.00 95.56 106 ILE A O 1
ATOM 803 N N . VAL A 1 107 ? -7.340 5.917 1.675 1.00 95.56 107 VAL A N 1
ATOM 804 C CA . VAL A 1 107 ? -8.085 5.035 2.583 1.00 95.56 107 VAL A CA 1
ATOM 805 C C . VAL A 1 107 ? -9.599 5.231 2.445 1.00 95.56 107 VAL A C 1
ATOM 807 O O . VAL A 1 107 ? -10.125 6.323 2.694 1.00 95.56 107 VAL A O 1
ATOM 810 N N . HIS A 1 108 ? -10.291 4.141 2.111 1.00 95.50 108 HIS A N 1
ATOM 811 C CA . HIS A 1 108 ? -11.726 4.042 1.856 1.00 95.50 108 HIS A CA 1
ATOM 812 C C . HIS A 1 108 ? -12.437 3.258 2.976 1.00 95.50 108 HIS A C 1
ATOM 814 O O . HIS A 1 108 ? -12.255 2.043 3.077 1.00 95.50 108 HIS A O 1
ATOM 820 N N . PRO A 1 109 ? -13.264 3.917 3.809 1.00 91.44 109 PRO A N 1
ATOM 821 C CA . PRO A 1 109 ? -13.991 3.270 4.900 1.00 91.44 109 PRO A CA 1
ATOM 822 C C . PRO A 1 109 ? -15.326 2.666 4.421 1.00 91.44 109 PRO A C 1
ATOM 824 O O . PRO A 1 109 ? -16.390 3.248 4.649 1.00 91.44 109 PRO A O 1
ATOM 827 N N . VAL A 1 110 ? -15.271 1.536 3.711 1.00 90.56 110 VAL A N 1
ATOM 828 C CA . VAL A 1 110 ? -16.439 0.928 3.027 1.00 90.56 110 VAL A CA 1
ATOM 829 C C . VAL A 1 110 ? -16.775 -0.503 3.466 1.00 90.56 110 VAL A C 1
ATOM 831 O O . VAL A 1 110 ? -17.764 -1.048 2.983 1.00 90.56 110 VAL A O 1
ATOM 834 N N . LEU A 1 111 ? -15.973 -1.096 4.356 1.00 80.19 111 LEU A N 1
ATOM 835 C CA . LEU A 1 111 ? -16.221 -2.408 4.971 1.00 80.19 111 LEU A CA 1
ATOM 836 C C . LEU A 1 111 ? -16.950 -2.251 6.308 1.00 80.19 111 LEU A C 1
ATOM 838 O O . LEU A 1 111 ? -17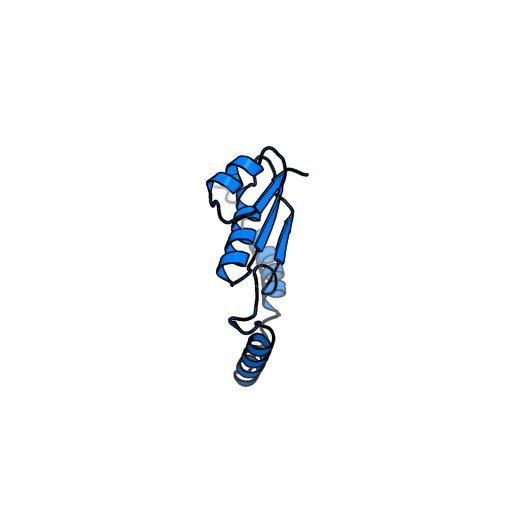.798 -3.118 6.596 1.00 80.19 111 LEU A O 1
#

Radius of gyration: 22.0 Å; chains: 1; bounding box: 40×46×64 Å